Protein AF-A0A960IWG1-F1 (afdb_monomer_lite)

Radius of gyration: 23.29 Å; chains: 1; bounding box: 38×48×57 Å

Foldseek 3Di:
DDWDQAPPPRDIADDPDHHHHPVVVVVCCVVPVPDDDDDDPDDDDDDPPDDDDDDDDDD

pLDDT: mean 86.63, std 10.51, range [58.72, 98.38]

Structure (mmCIF, N/CA/C/O backbone):
data_AF-A0A960IWG1-F1
#
_entry.id   AF-A0A960IWG1-F1
#
loop_
_atom_site.group_PDB
_atom_site.id
_atom_site.type_symbol
_atom_site.label_atom_id
_atom_site.label_alt_id
_atom_site.label_comp_id
_atom_site.label_asym_id
_atom_site.label_entity_id
_atom_site.label_seq_id
_atom_site.pdbx_PDB_ins_code
_atom_site.Cartn_x
_atom_site.Cartn_y
_atom_site.Cartn_z
_atom_site.occupancy
_atom_site.B_iso_or_equiv
_atom_site.auth_seq_id
_atom_site.auth_comp_id
_atom_site.auth_asym_id
_atom_site.auth_atom_id
_atom_site.pdbx_PDB_model_num
ATOM 1 N N . MET A 1 1 ? -1.513 9.266 -15.316 1.00 78.31 1 MET A N 1
ATOM 2 C CA . MET A 1 1 ? -0.717 8.084 -14.928 1.00 78.31 1 MET A CA 1
ATOM 3 C C . MET A 1 1 ? 0.680 8.586 -14.621 1.00 78.31 1 MET A C 1
ATOM 5 O O . MET A 1 1 ? 1.114 9.498 -15.314 1.00 78.31 1 MET A O 1
ATOM 9 N N . HIS A 1 2 ? 1.304 8.113 -13.549 1.00 91.38 2 HIS A N 1
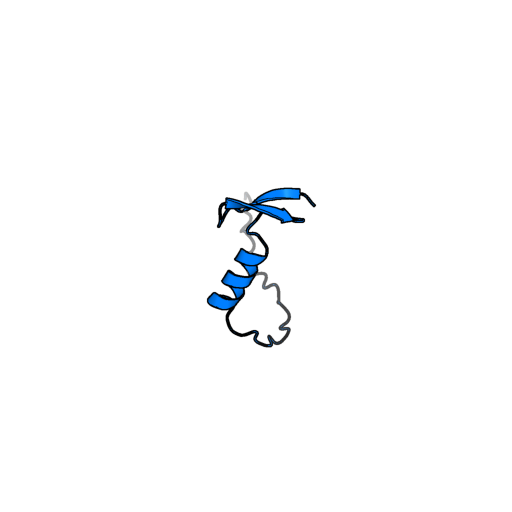ATOM 10 C CA . HIS A 1 2 ? 2.609 8.580 -13.082 1.00 91.38 2 HIS A CA 1
ATOM 11 C C . HIS A 1 2 ? 3.605 7.431 -13.119 1.00 91.38 2 HIS A C 1
ATOM 13 O O . HIS A 1 2 ? 3.257 6.336 -12.671 1.00 91.38 2 HIS A O 1
ATOM 19 N N . ASP A 1 3 ? 4.810 7.713 -13.604 1.00 97.06 3 ASP A N 1
ATOM 20 C CA . ASP A 1 3 ? 5.914 6.759 -13.659 1.00 97.06 3 ASP A CA 1
ATOM 21 C C . ASP A 1 3 ? 6.773 6.878 -12.396 1.00 97.06 3 ASP A C 1
ATOM 23 O O . ASP A 1 3 ? 7.086 7.983 -11.947 1.00 97.06 3 ASP A O 1
ATOM 27 N N . PHE A 1 4 ? 7.120 5.742 -11.793 1.00 97.44 4 PHE A N 1
ATOM 28 C CA . PHE A 1 4 ? 7.939 5.662 -10.583 1.00 97.44 4 PHE A CA 1
ATOM 29 C C . PHE A 1 4 ? 8.552 4.265 -10.415 1.00 97.44 4 PHE A C 1
ATOM 31 O O . PHE A 1 4 ? 8.078 3.289 -10.998 1.00 97.44 4 PHE A O 1
ATOM 38 N N . ASP A 1 5 ? 9.558 4.142 -9.549 1.00 98.38 5 ASP A N 1
ATOM 39 C CA . ASP A 1 5 ? 10.090 2.840 -9.145 1.00 98.38 5 ASP A CA 1
ATOM 40 C C . ASP A 1 5 ? 9.256 2.235 -8.017 1.00 98.38 5 ASP A C 1
ATOM 42 O O . ASP A 1 5 ? 9.015 2.852 -6.974 1.00 98.38 5 ASP A O 1
ATOM 46 N N . CYS A 1 6 ? 8.800 1.000 -8.222 1.00 97.69 6 CYS A N 1
ATOM 47 C CA . CYS A 1 6 ? 7.994 0.279 -7.250 1.00 97.69 6 CYS A CA 1
ATOM 48 C C . CYS A 1 6 ? 8.748 0.155 -5.910 1.00 97.69 6 CYS A C 1
ATOM 50 O O . CYS A 1 6 ? 9.788 -0.507 -5.867 1.00 97.69 6 CYS A O 1
ATOM 52 N N . PRO A 1 7 ? 8.198 0.646 -4.782 1.00 97.25 7 PRO A N 1
ATOM 53 C CA . PRO A 1 7 ? 8.878 0.620 -3.483 1.00 97.25 7 PRO A CA 1
ATOM 54 C C . PRO A 1 7 ? 9.105 -0.791 -2.922 1.00 97.25 7 PRO A C 1
ATOM 56 O O . PRO A 1 7 ? 9.818 -0.958 -1.939 1.00 97.25 7 PRO A O 1
ATOM 59 N N . ARG A 1 8 ? 8.485 -1.821 -3.514 1.00 96.81 8 ARG A N 1
ATOM 60 C CA . ARG A 1 8 ? 8.629 -3.218 -3.081 1.00 96.81 8 ARG A CA 1
ATOM 61 C C . ARG A 1 8 ? 9.656 -4.000 -3.894 1.00 96.81 8 ARG A C 1
ATOM 63 O O . ARG A 1 8 ? 10.392 -4.791 -3.318 1.00 96.81 8 ARG A O 1
ATOM 70 N N . CYS A 1 9 ? 9.645 -3.863 -5.219 1.00 97.62 9 CYS A N 1
ATOM 71 C CA . CYS A 1 9 ? 10.478 -4.682 -6.107 1.00 97.62 9 CYS A CA 1
ATOM 72 C C . CYS A 1 9 ? 11.486 -3.882 -6.940 1.00 97.62 9 CYS A C 1
ATOM 74 O O . CYS A 1 9 ? 12.238 -4.494 -7.692 1.00 97.62 9 CYS A O 1
ATOM 76 N N . GLY A 1 10 ? 11.486 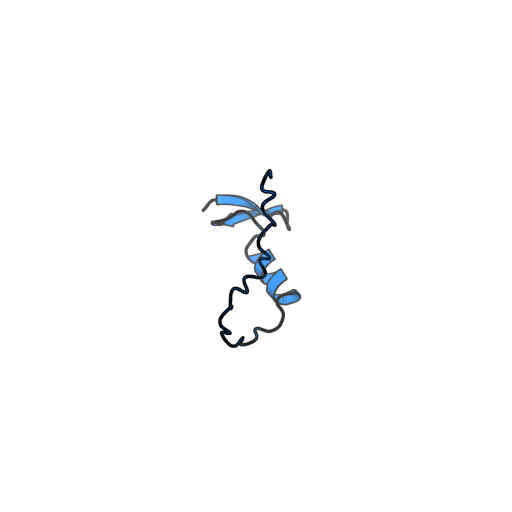-2.548 -6.841 1.00 97.44 10 GLY A N 1
ATOM 77 C CA . GLY A 1 10 ? 12.417 -1.657 -7.540 1.00 97.44 10 GLY A CA 1
ATOM 78 C C . GLY A 1 10 ? 12.234 -1.585 -9.056 1.00 97.44 10 GLY A C 1
ATOM 79 O O . GLY A 1 10 ? 13.078 -1.021 -9.737 1.00 97.44 10 GLY A O 1
ATOM 80 N N . ARG A 1 11 ? 11.172 -2.184 -9.611 1.00 97.94 11 ARG A N 1
ATOM 81 C CA . ARG A 1 11 ? 10.899 -2.138 -11.054 1.00 97.94 11 ARG A CA 1
ATOM 82 C C . ARG A 1 11 ? 10.155 -0.855 -11.435 1.00 97.94 11 ARG A C 1
ATOM 84 O O . ARG A 1 11 ? 9.293 -0.442 -10.651 1.00 97.94 11 ARG A O 1
ATOM 91 N N . PRO A 1 12 ? 10.384 -0.317 -12.646 1.00 97.75 12 PRO A N 1
ATOM 92 C CA . PRO A 1 12 ? 9.578 0.769 -13.186 1.00 97.75 12 PRO A CA 1
ATOM 93 C C . PRO A 1 12 ? 8.099 0.380 -13.230 1.00 97.75 12 PRO A C 1
ATOM 95 O O . PRO A 1 12 ? 7.748 -0.732 -13.637 1.00 97.75 12 PRO A O 1
ATOM 98 N N . ALA A 1 13 ? 7.232 1.286 -12.797 1.00 97.56 13 ALA A N 1
ATOM 99 C CA . ALA A 1 13 ? 5.790 1.110 -12.783 1.00 97.56 13 ALA A CA 1
ATOM 100 C C . ALA A 1 13 ? 5.087 2.416 -13.158 1.00 97.56 13 ALA A C 1
ATOM 102 O O . ALA A 1 13 ? 5.583 3.503 -12.875 1.00 97.56 13 ALA A O 1
ATOM 103 N N . ALA A 1 14 ? 3.905 2.285 -13.758 1.00 97.25 14 ALA A N 1
ATOM 104 C CA . ALA A 1 14 ? 3.072 3.400 -14.177 1.00 97.25 14 ALA A CA 1
ATOM 105 C C . ALA A 1 14 ? 1.674 3.237 -13.563 1.00 97.25 14 ALA A C 1
ATOM 107 O O . ALA A 1 14 ? 0.960 2.291 -13.892 1.00 97.25 14 ALA A O 1
ATOM 108 N N . ALA A 1 15 ? 1.277 4.120 -12.642 1.00 95.25 15 ALA A N 1
ATOM 109 C CA . ALA A 1 15 ? -0.015 4.009 -11.952 1.00 95.25 15 ALA A CA 1
ATOM 110 C C . ALA A 1 15 ? -0.626 5.371 -11.595 1.00 95.25 15 ALA A C 1
ATOM 112 O O . ALA A 1 15 ? 0.009 6.418 -11.699 1.00 95.25 15 ALA A O 1
ATOM 113 N N . ARG A 1 16 ? -1.904 5.382 -11.191 1.00 95.75 16 ARG A N 1
ATOM 114 C CA . ARG A 1 16 ? -2.595 6.609 -10.748 1.00 95.75 16 ARG A CA 1
ATOM 115 C C . ARG A 1 16 ? -2.079 7.121 -9.399 1.00 95.75 16 ARG A C 1
ATOM 117 O O . ARG A 1 16 ? -2.086 8.324 -9.172 1.00 95.75 16 ARG A O 1
ATOM 124 N N . PHE A 1 17 ? -1.652 6.215 -8.525 1.00 95.25 17 PHE A N 1
ATOM 125 C CA . PHE A 1 17 ? -1.151 6.525 -7.190 1.00 95.25 17 PHE A CA 1
ATOM 126 C C . PHE A 1 17 ? 0.198 5.844 -6.983 1.00 95.25 17 PHE A C 1
ATOM 128 O O . PHE A 1 17 ? 0.418 4.743 -7.488 1.00 95.25 17 PHE A O 1
ATOM 135 N N . TYR A 1 18 ? 1.074 6.488 -6.218 1.00 95.81 18 TYR A N 1
ATOM 136 C CA . TYR A 1 18 ? 2.341 5.899 -5.804 1.00 95.81 18 TYR A CA 1
ATOM 137 C C . TYR A 1 18 ? 2.108 4.691 -4.882 1.00 95.81 18 TYR A C 1
ATOM 139 O O . TYR A 1 18 ? 1.273 4.747 -3.976 1.00 95.81 18 TYR A O 1
ATOM 147 N N . GLY A 1 19 ? 2.845 3.600 -5.100 1.00 95.25 19 GLY A N 1
ATOM 148 C CA . GLY A 1 19 ? 2.747 2.392 -4.282 1.00 95.25 19 GLY A CA 1
ATOM 149 C C . GLY A 1 19 ? 3.288 1.143 -4.981 1.00 95.25 19 GLY A C 1
ATOM 150 O O . GLY A 1 19 ? 3.930 1.247 -6.020 1.00 95.25 19 GLY A O 1
ATOM 151 N N . PRO A 1 20 ? 3.060 -0.063 -4.432 1.00 96.88 20 PRO A N 1
ATOM 152 C CA . PRO A 1 20 ? 3.493 -1.301 -5.075 1.00 96.88 20 PRO A CA 1
ATOM 153 C C . PRO A 1 20 ? 2.870 -1.463 -6.468 1.00 96.88 20 PRO A C 1
ATOM 155 O O . PRO A 1 20 ? 1.674 -1.222 -6.630 1.00 96.88 20 PRO A O 1
ATOM 158 N N . CYS A 1 21 ? 3.657 -1.917 -7.446 1.00 97.44 21 CYS A N 1
ATOM 159 C CA . CY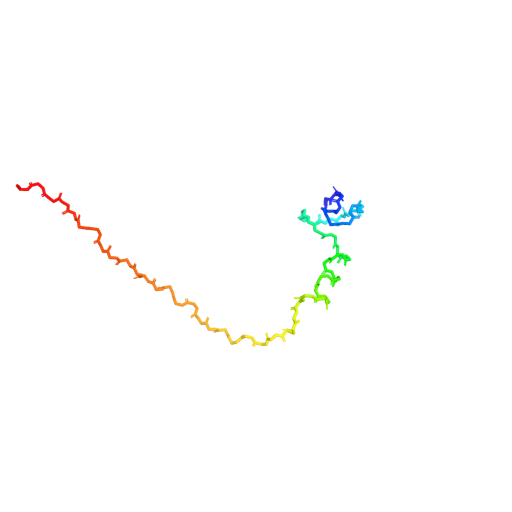S A 1 21 ? 3.172 -2.197 -8.800 1.00 97.44 21 CYS A CA 1
ATOM 160 C C . CYS A 1 21 ? 2.079 -3.281 -8.816 1.00 97.44 21 CYS A C 1
ATOM 162 O O . CYS A 1 21 ? 1.918 -4.035 -7.848 1.00 97.44 21 CYS A O 1
ATOM 164 N N . ASP A 1 22 ? 1.349 -3.390 -9.927 1.00 95.50 22 ASP A N 1
ATOM 165 C CA . ASP A 1 22 ? 0.212 -4.310 -10.042 1.00 95.50 22 ASP A CA 1
ATOM 166 C C . ASP A 1 22 ? 0.593 -5.775 -9.803 1.00 95.50 22 ASP A C 1
ATOM 168 O O . ASP A 1 22 ? -0.100 -6.458 -9.047 1.00 95.50 22 ASP A O 1
ATOM 172 N N . ASP A 1 23 ? 1.748 -6.224 -10.298 1.00 96.50 23 ASP A N 1
ATOM 173 C CA . ASP A 1 23 ? 2.260 -7.576 -10.035 1.00 96.50 23 ASP A CA 1
ATOM 174 C C . ASP A 1 23 ? 2.496 -7.820 -8.543 1.00 96.50 23 ASP A C 1
ATOM 176 O O . ASP A 1 23 ? 2.119 -8.852 -7.983 1.00 96.50 23 ASP A O 1
ATOM 180 N N . CYS A 1 24 ? 3.110 -6.847 -7.867 1.00 96.81 24 CYS A N 1
ATOM 181 C CA . CYS A 1 24 ? 3.345 -6.917 -6.432 1.00 96.81 24 CYS A CA 1
ATOM 182 C C . CYS A 1 24 ? 2.029 -6.959 -5.653 1.00 96.81 24 CYS A C 1
ATOM 184 O O . CYS A 1 24 ? 1.907 -7.718 -4.692 1.00 96.81 24 CYS A O 1
ATOM 186 N N . ARG A 1 25 ? 1.037 -6.165 -6.068 1.00 95.25 25 ARG A N 1
ATOM 187 C CA . ARG A 1 25 ? -0.301 -6.152 -5.462 1.00 95.25 25 ARG A CA 1
ATOM 188 C C . ARG A 1 25 ? -1.017 -7.481 -5.685 1.00 95.25 25 ARG A C 1
ATOM 190 O O . ARG A 1 25 ? -1.624 -7.990 -4.749 1.00 95.25 25 ARG A O 1
ATOM 197 N N . ALA A 1 26 ? -0.933 -8.057 -6.882 1.00 95.06 26 ALA A N 1
ATOM 198 C CA . ALA A 1 26 ? -1.513 -9.359 -7.197 1.00 95.06 26 ALA A CA 1
ATOM 199 C C . ALA A 1 26 ? -0.896 -10.471 -6.335 1.00 95.06 26 ALA A C 1
ATOM 201 O O . ALA A 1 26 ? -1.624 -11.221 -5.690 1.00 95.06 26 ALA A O 1
ATOM 202 N N . GLN A 1 27 ? 0.436 -10.511 -6.226 1.00 96.00 27 GLN A N 1
ATOM 203 C CA . GLN A 1 27 ? 1.135 -11.471 -5.365 1.00 96.00 27 GLN A CA 1
ATOM 204 C C . GLN A 1 27 ? 0.754 -11.320 -3.890 1.00 96.00 27 GLN A C 1
ATOM 206 O O . GLN A 1 27 ? 0.545 -12.316 -3.200 1.00 96.00 27 GLN A O 1
ATOM 211 N N . LEU A 1 28 ? 0.665 -10.082 -3.395 1.00 94.25 28 LEU A N 1
ATOM 212 C CA . LEU A 1 28 ? 0.265 -9.812 -2.016 1.00 94.25 28 LEU A CA 1
ATOM 213 C C . LEU A 1 28 ? -1.167 -10.268 -1.743 1.00 94.25 28 LEU A C 1
ATOM 215 O O . LEU A 1 28 ? -1.398 -10.917 -0.732 1.00 94.25 28 LEU A O 1
ATOM 219 N N . ARG A 1 29 ? -2.109 -9.998 -2.651 1.00 93.06 29 ARG A N 1
ATOM 220 C CA . ARG A 1 29 ? -3.487 -10.491 -2.517 1.00 93.06 29 ARG A CA 1
ATOM 221 C C . ARG A 1 29 ? -3.553 -12.012 -2.532 1.00 93.06 29 ARG A C 1
ATOM 223 O O . ARG A 1 29 ? -4.225 -12.582 -1.687 1.00 93.06 29 ARG A O 1
ATOM 230 N N . ALA A 1 30 ? -2.814 -12.663 -3.426 1.00 92.56 30 ALA A N 1
ATOM 231 C CA . ALA A 1 30 ? -2.791 -14.120 -3.497 1.00 92.56 30 ALA A CA 1
ATOM 232 C C . ALA A 1 30 ? -2.221 -14.767 -2.223 1.00 92.56 30 ALA A C 1
ATOM 234 O O . ALA A 1 30 ? -2.666 -15.837 -1.827 1.00 92.56 30 ALA A O 1
ATOM 235 N N . ARG A 1 31 ? -1.232 -14.131 -1.577 1.00 92.94 31 ARG A N 1
ATOM 236 C CA . ARG A 1 31 ? -0.564 -14.691 -0.389 1.00 92.94 31 ARG A CA 1
ATOM 237 C C . ARG A 1 31 ? -1.195 -14.281 0.939 1.00 92.94 31 ARG A C 1
ATOM 239 O O . ARG A 1 31 ? -1.103 -15.040 1.894 1.00 92.94 31 ARG A O 1
ATOM 246 N N . LEU A 1 32 ? -1.753 -13.075 1.019 1.00 91.56 32 LEU A N 1
ATOM 247 C CA . LEU A 1 32 ? -2.183 -12.440 2.272 1.00 91.56 32 LEU A CA 1
ATOM 248 C C . LEU A 1 32 ? -3.636 -11.948 2.242 1.00 91.56 32 LEU A C 1
ATOM 250 O O . LEU A 1 32 ? -4.120 -11.462 3.257 1.00 91.56 32 LEU A O 1
ATOM 254 N N . GLY A 1 33 ? -4.319 -12.006 1.095 1.00 84.19 33 GLY A N 1
ATOM 255 C CA . GLY A 1 33 ? -5.636 -11.388 0.907 1.00 84.19 33 GLY A CA 1
ATOM 256 C C . GLY A 1 33 ? -6.775 -12.047 1.683 1.00 84.19 33 GLY A C 1
ATOM 257 O O . GLY A 1 33 ? -7.829 -11.433 1.810 1.00 84.19 33 GLY A O 1
ATOM 258 N N . GLY A 1 34 ? -6.556 -13.250 2.223 1.00 83.44 34 GLY A N 1
ATOM 259 C CA . GLY A 1 34 ? -7.608 -14.052 2.840 1.00 83.44 34 GLY A CA 1
ATOM 260 C C . GLY A 1 34 ? -8.708 -14.428 1.843 1.00 83.44 34 GLY A C 1
ATOM 261 O O . GLY A 1 34 ? -8.650 -14.091 0.659 1.00 83.44 34 GLY A O 1
ATOM 262 N N . GLU A 1 35 ? -9.715 -15.149 2.322 1.00 78.69 35 GLU A N 1
ATOM 263 C CA . GLU A 1 35 ? -10.907 -15.425 1.524 1.00 78.69 35 GLU A CA 1
ATOM 264 C C . GLU A 1 35 ? -11.819 -14.197 1.505 1.00 78.69 35 GLU A C 1
ATOM 266 O O . GLU A 1 35 ? -12.014 -13.525 2.525 1.00 78.69 35 GLU A O 1
ATOM 271 N N . GLN A 1 36 ? -12.384 -13.895 0.334 1.00 77.06 36 GLN A N 1
ATOM 272 C CA . GLN A 1 36 ? -13.427 -12.884 0.237 1.00 77.06 36 GLN A CA 1
ATOM 273 C C . GLN A 1 36 ? -14.644 -13.393 1.007 1.00 77.06 36 GLN A C 1
ATOM 275 O O . GLN A 1 36 ? -15.281 -14.362 0.604 1.00 77.06 36 GLN A O 1
ATOM 280 N N . ARG A 1 37 ? -14.955 -12.733 2.119 1.00 79.06 37 ARG A N 1
ATOM 281 C CA . ARG A 1 37 ? -16.166 -12.995 2.892 1.00 79.06 37 ARG A CA 1
ATOM 282 C C . ARG A 1 37 ? -17.243 -11.989 2.521 1.00 79.06 37 ARG A C 1
ATOM 284 O O . ARG A 1 37 ? -16.956 -10.799 2.379 1.00 79.06 37 ARG A O 1
ATOM 291 N N . GLU A 1 38 ? -18.469 -12.473 2.400 1.00 77.88 38 GLU A N 1
ATOM 292 C CA . GLU A 1 38 ? -19.644 -11.614 2.424 1.00 77.88 38 GLU A CA 1
ATOM 293 C C . GLU A 1 38 ? -19.747 -11.013 3.831 1.00 77.88 38 GLU A C 1
ATOM 295 O O . GLU A 1 38 ? -19.691 -11.730 4.833 1.00 77.88 38 GLU A O 1
ATOM 300 N N . ILE A 1 39 ? -19.773 -9.685 3.911 1.00 78.19 39 ILE A N 1
ATOM 301 C CA . ILE A 1 39 ? -19.976 -8.962 5.165 1.00 78.19 39 ILE A CA 1
ATOM 302 C C . ILE A 1 39 ? -21.365 -8.355 5.067 1.00 78.19 39 ILE A C 1
ATOM 304 O O . ILE A 1 39 ? -21.638 -7.609 4.129 1.00 78.19 39 ILE A O 1
ATOM 308 N N . GLU A 1 40 ? -22.223 -8.696 6.023 1.00 80.00 40 GLU A N 1
ATOM 309 C CA . GLU A 1 40 ? -23.521 -8.049 6.182 1.00 80.00 40 GLU A CA 1
ATOM 310 C C . GLU A 1 40 ? -23.300 -6.546 6.374 1.00 80.00 40 GLU A C 1
ATOM 312 O O . GLU A 1 40 ? -22.449 -6.141 7.170 1.00 80.00 40 GLU A O 1
ATOM 317 N N . ASP A 1 41 ? -24.030 -5.721 5.623 1.00 74.56 41 ASP A N 1
ATOM 318 C CA . ASP A 1 41 ? -23.909 -4.263 5.681 1.00 74.56 41 ASP A CA 1
ATOM 319 C C . ASP A 1 41 ? -24.545 -3.758 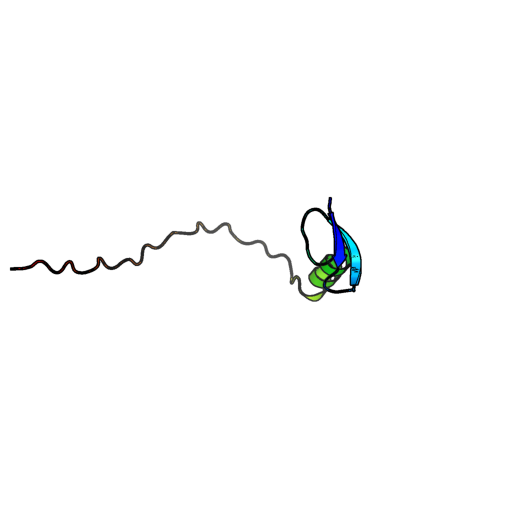6.987 1.00 74.56 41 ASP A C 1
ATOM 321 O O . ASP A 1 41 ? -25.701 -3.336 7.044 1.00 74.56 41 ASP A O 1
ATOM 325 N N . VAL A 1 42 ? -23.812 -3.914 8.091 1.00 78.44 42 VAL A N 1
ATOM 326 C CA . VAL A 1 42 ? -24.242 -3.449 9.407 1.00 78.44 42 VAL A CA 1
ATO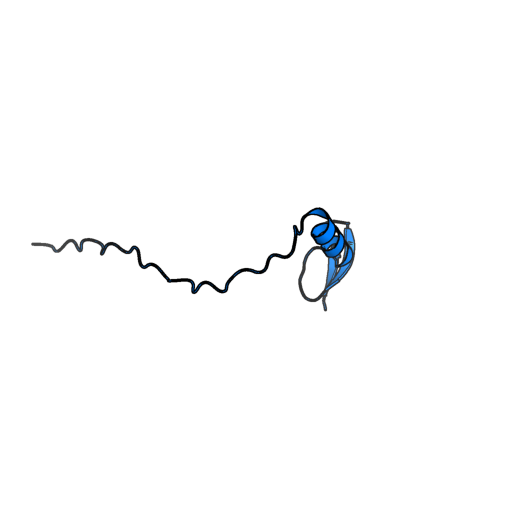M 327 C C . VAL A 1 42 ? -24.070 -1.940 9.444 1.00 78.44 42 VAL A C 1
ATOM 329 O O . VAL A 1 42 ? -22.959 -1.425 9.300 1.00 78.44 42 VAL A O 1
ATOM 332 N N . VAL A 1 43 ? -25.172 -1.223 9.665 1.00 78.12 43 VAL A N 1
ATOM 333 C CA . VAL A 1 43 ? -25.151 0.233 9.809 1.00 78.12 43 VAL A CA 1
ATOM 334 C C . VAL A 1 43 ? -24.194 0.604 10.940 1.00 78.12 43 VAL A C 1
ATOM 336 O O . VAL A 1 43 ? -24.381 0.214 12.093 1.00 78.12 43 VAL A O 1
ATOM 339 N N . PHE A 1 44 ? -23.151 1.366 10.609 1.00 76.94 44 PHE A N 1
ATOM 340 C CA . PHE A 1 44 ? -22.266 1.938 11.612 1.00 76.94 44 PHE A CA 1
ATOM 341 C C . PHE A 1 44 ? -23.034 2.994 12.415 1.00 76.94 44 PHE A C 1
ATOM 343 O O . PHE A 1 44 ? -23.304 4.092 11.925 1.00 76.94 44 PHE A O 1
ATOM 350 N N . GLU A 1 45 ? -23.380 2.670 13.659 1.00 81.06 45 GLU A N 1
ATOM 351 C CA . GLU A 1 45 ? -23.972 3.634 14.580 1.00 81.06 45 GLU A CA 1
ATOM 352 C C . GLU A 1 45 ? -22.877 4.444 15.281 1.00 81.06 45 GLU A C 1
ATOM 354 O O . GLU A 1 45 ? -22.105 3.934 16.100 1.00 81.06 45 GLU A O 1
ATOM 359 N N . THR A 1 46 ? -22.820 5.743 14.976 1.00 80.38 46 THR A N 1
ATOM 360 C CA . THR A 1 46 ? -21.935 6.689 15.661 1.00 80.38 46 THR A CA 1
ATOM 361 C C . THR A 1 46 ? -22.351 6.813 17.122 1.00 80.38 46 THR A C 1
ATOM 363 O O . THR A 1 46 ? -23.226 7.603 17.480 1.00 80.38 46 THR A O 1
ATOM 366 N N . LYS A 1 47 ? -21.697 6.057 18.002 1.00 80.06 47 LYS A N 1
ATOM 367 C CA . LYS A 1 47 ? -21.915 6.189 19.440 1.00 80.06 47 LYS A CA 1
ATOM 368 C C . LYS A 1 47 ? -21.203 7.437 19.963 1.00 80.06 47 LYS A C 1
ATOM 370 O O . LYS A 1 47 ? -19.980 7.455 20.110 1.00 80.06 47 LYS A O 1
ATOM 375 N N . MET A 1 48 ? -21.969 8.479 20.280 1.00 80.69 48 MET A N 1
ATOM 376 C CA . MET A 1 48 ? -21.451 9.667 20.963 1.00 80.69 48 MET A CA 1
ATOM 377 C C . MET A 1 48 ? -21.217 9.367 22.450 1.00 80.69 48 MET A C 1
ATOM 379 O O . MET A 1 48 ? -22.071 9.614 23.293 1.00 80.69 48 MET A O 1
ATOM 383 N N . ASN A 1 49 ? -20.039 8.839 22.785 1.00 75.75 49 ASN A N 1
ATOM 384 C CA . ASN A 1 49 ? -19.591 8.696 24.174 1.00 75.75 49 ASN A CA 1
ATOM 385 C C . ASN A 1 49 ? -18.949 10.007 24.665 1.00 75.75 49 ASN A C 1
ATOM 387 O O . ASN A 1 49 ? -17.758 10.040 24.967 1.00 75.75 49 ASN A O 1
ATOM 391 N N . VAL A 1 50 ? -19.712 11.103 24.689 1.00 77.44 50 VAL A N 1
ATOM 392 C CA . VAL A 1 50 ? -19.225 12.399 25.187 1.00 77.44 50 VAL A CA 1
ATOM 393 C C . VAL A 1 50 ? -19.819 12.655 26.568 1.00 77.44 50 VAL A C 1
ATOM 395 O O . VAL A 1 50 ? -21.035 12.723 26.718 1.00 77.44 50 VAL A O 1
ATOM 398 N N . VAL A 1 51 ? -18.962 12.817 27.577 1.00 76.50 51 VAL A N 1
ATOM 399 C CA . VAL A 1 51 ? -19.356 13.390 28.871 1.00 76.50 51 VAL A CA 1
ATOM 400 C C . VAL A 1 51 ? -19.179 14.908 28.757 1.00 76.50 51 VAL A C 1
ATOM 402 O O . VAL A 1 51 ? -18.079 15.341 28.403 1.00 76.50 51 VAL A O 1
ATOM 405 N N . PRO A 1 52 ? -20.218 15.729 29.002 1.00 76.31 52 PRO A N 1
ATOM 406 C CA . PRO A 1 52 ? -20.076 17.180 28.987 1.00 76.31 52 PRO A CA 1
ATOM 407 C C . PRO A 1 52 ? -18.978 17.614 29.959 1.00 76.31 52 PRO A C 1
ATOM 409 O O . PRO A 1 52 ? -18.977 17.206 31.121 1.00 76.31 52 PRO A O 1
ATOM 412 N N . ASN A 1 53 ? -18.032 18.427 29.485 1.00 72.62 53 ASN A N 1
ATOM 413 C CA . ASN A 1 53 ? -17.002 18.980 30.354 1.00 72.62 53 ASN A CA 1
ATOM 414 C C . ASN A 1 53 ? -17.666 19.882 31.404 1.00 72.62 53 ASN A C 1
ATOM 416 O O . ASN A 1 53 ? -18.514 20.709 31.060 1.00 72.62 53 ASN A O 1
ATOM 420 N N . HIS A 1 54 ? -17.297 19.724 32.674 1.00 74.56 54 HIS A N 1
ATOM 421 C CA . HIS A 1 54 ? -17.861 20.529 33.751 1.00 74.56 54 HIS A CA 1
ATOM 422 C C . HIS A 1 54 ? -17.365 21.971 33.587 1.00 74.56 54 HIS A C 1
ATOM 424 O O . HIS A 1 54 ? -16.165 22.242 33.670 1.00 74.56 54 HIS A O 1
ATOM 430 N N . VAL A 1 55 ? -18.279 22.895 33.294 1.00 76.25 55 VAL A N 1
ATOM 431 C CA . VAL A 1 55 ? -17.954 24.319 33.176 1.00 76.25 55 VAL A CA 1
ATOM 432 C C . VAL A 1 55 ? -17.739 24.858 34.585 1.00 76.25 55 VAL A C 1
ATOM 434 O O . VAL A 1 55 ? -18.666 24.886 35.388 1.00 76.25 55 VAL A O 1
ATOM 437 N N . ALA A 1 56 ? -16.514 25.278 34.894 1.00 68.44 56 ALA A N 1
ATOM 438 C CA . ALA A 1 56 ? -16.228 25.983 36.135 1.00 68.44 56 ALA A CA 1
ATOM 439 C C . ALA A 1 56 ? -16.800 27.407 36.044 1.00 68.44 56 ALA A C 1
ATOM 441 O O . ALA A 1 56 ? -16.205 28.282 35.412 1.00 68.44 56 ALA A O 1
ATOM 442 N N . THR A 1 57 ? -17.969 27.637 36.641 1.00 71.69 57 THR A N 1
ATOM 443 C CA . THR A 1 57 ? -18.486 28.989 36.875 1.00 71.69 57 THR A CA 1
ATOM 444 C C . THR A 1 57 ? -17.791 29.588 38.097 1.00 71.69 57 THR A C 1
ATOM 446 O O . THR A 1 57 ? -17.504 28.888 39.066 1.00 71.69 57 THR A O 1
ATOM 449 N N . LYS A 1 58 ? -17.456 30.880 38.021 1.00 63.41 58 LYS A N 1
ATOM 450 C CA . LYS A 1 58 ? -16.901 31.642 39.143 1.00 63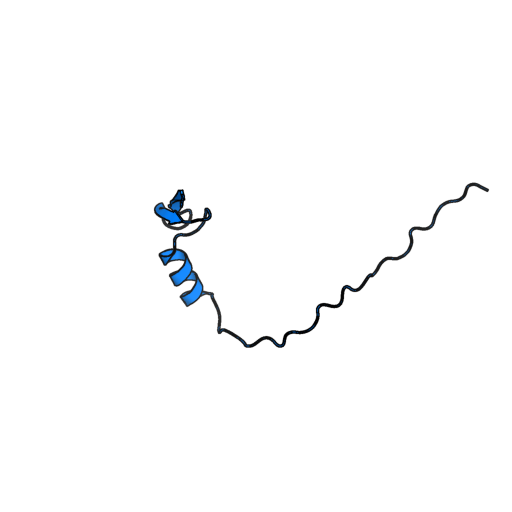.41 58 LYS A CA 1
ATOM 451 C C . LYS A 1 58 ? -18.059 32.228 39.946 1.00 63.41 58 LYS A C 1
ATOM 453 O O . LYS A 1 58 ? -18.526 33.306 39.588 1.00 63.41 58 LYS A O 1
ATOM 458 N N . ASP A 1 59 ? -18.492 31.517 40.976 1.00 58.72 59 ASP A N 1
ATOM 459 C CA . ASP A 1 59 ? -19.108 32.138 42.153 1.00 58.72 59 ASP A CA 1
ATOM 460 C C . ASP A 1 59 ? -18.048 32.249 43.257 1.00 58.72 59 ASP A C 1
ATOM 462 O O . ASP A 1 59 ? -17.256 31.286 43.408 1.00 58.72 59 ASP A O 1
#

Sequence (59 aa):
MHDFDCPRCGRPAAARFYGPCDDCRAQLRARLGGEQREIEDVVFETKMNVVPNHVATKD

Secondary structure (DSSP, 8-state):
-EEEE-TTT--EEEESSSSS-HHHHHHHHHHH------------------PPP------